Protein AF-A0ABD2TCN9-F1 (afdb_monomer_lite)

Foldseek 3Di:
DDDPDPDDPVPPPDPLVVLLVVLVVVCVVVVDHDPVSVVSVCVQQPVLVVQVVVQVVVVQKDWDADPPVRAIWIWGQDPDPVRDIWIHRQPDDIPDPCCCCQCVPVVGDDDGDPDD

Sequence (116 aa):
KQMMRRKNWILRMSTSALVAEKVWNDIESTHSVSDEQLSILHFLFGKNLERAMRIVDQKGVKRMLGHPSGRSIFQVVGESKRKEEYLCFPQHYCACYSFFYDIVNRGEQLCVVSIN

pLDDT: mean 78.05, std 18.24, range [23.45, 94.38]

Organism: NCBI:txid62892

Secondary structure (DSSP, 8-state):
-------SSSS---HHHHHHHHHHHHHHHHT---HHHHHHHHHHHTHHHHHHHHHHHTT-EEEEEETTTTEEEEEEE-SSTT--EEEEETTTEE-SHHIIIIIIIT-PPP------

Structure (mmCIF, N/CA/C/O backbone):
data_AF-A0ABD2TCN9-F1
#
_entry.id   AF-A0ABD2TCN9-F1
#
loop_
_atom_site.group_PDB
_atom_site.id
_atom_site.type_symbol
_atom_site.label_atom_id
_atom_site.label_alt_id
_atom_site.label_comp_id
_atom_site.label_asym_id
_atom_site.label_entity_id
_atom_site.label_seq_id
_atom_site.pdbx_PDB_ins_code
_atom_site.Cartn_x
_atom_site.Cartn_y
_atom_site.Cartn_z
_atom_site.occupancy
_atom_site.B_iso_or_equiv
_atom_site.auth_seq_id
_atom_site.auth_comp_id
_atom_site.auth_asym_id
_atom_site.auth_atom_id
_atom_site.pdbx_PDB_model_num
ATOM 1 N N . LYS A 1 1 ? 23.639 -25.502 -5.781 1.00 33.09 1 LYS A N 1
ATOM 2 C CA . LYS A 1 1 ? 22.904 -24.451 -6.530 1.00 33.09 1 LYS A CA 1
ATOM 3 C C . LYS A 1 1 ? 21.432 -24.582 -6.154 1.00 33.09 1 LYS A C 1
ATOM 5 O O . LYS A 1 1 ? 20.765 -25.477 -6.652 1.00 33.09 1 LYS A O 1
ATOM 10 N N . GLN A 1 2 ? 21.008 -23.856 -5.118 1.00 26.70 2 GLN A N 1
ATOM 11 C CA . GLN A 1 2 ? 19.739 -24.093 -4.427 1.00 26.70 2 GLN A CA 1
ATOM 12 C C . GLN A 1 2 ? 18.550 -23.779 -5.333 1.00 26.70 2 GLN A C 1
ATOM 14 O O . GLN A 1 2 ? 18.271 -22.638 -5.680 1.00 26.70 2 GLN A O 1
ATOM 19 N N . MET A 1 3 ? 17.866 -24.856 -5.692 1.00 23.45 3 MET A N 1
ATOM 20 C CA . MET A 1 3 ? 16.512 -24.898 -6.205 1.00 23.45 3 MET A CA 1
ATOM 21 C C . MET A 1 3 ? 15.595 -24.178 -5.207 1.00 23.45 3 MET A C 1
ATOM 23 O O . MET A 1 3 ? 15.322 -24.705 -4.127 1.00 23.45 3 MET A O 1
ATOM 27 N N . MET A 1 4 ? 15.158 -22.957 -5.539 1.00 26.89 4 MET A N 1
ATOM 28 C CA . MET A 1 4 ? 14.100 -22.268 -4.797 1.00 26.89 4 MET A CA 1
ATOM 29 C C . MET A 1 4 ? 12.863 -23.162 -4.832 1.00 26.89 4 MET A C 1
ATOM 31 O O . MET A 1 4 ? 12.224 -23.348 -5.868 1.00 26.89 4 MET A O 1
ATOM 35 N N . ARG A 1 5 ? 12.566 -23.774 -3.684 1.00 30.36 5 ARG A N 1
ATOM 36 C CA . ARG A 1 5 ? 11.348 -24.541 -3.453 1.00 30.36 5 ARG A CA 1
ATOM 37 C C . ARG A 1 5 ? 10.152 -23.627 -3.720 1.00 30.36 5 ARG A C 1
ATOM 39 O O . ARG A 1 5 ? 9.751 -22.853 -2.859 1.00 30.36 5 ARG A O 1
ATOM 46 N N . ARG A 1 6 ? 9.549 -23.774 -4.902 1.00 35.84 6 ARG A N 1
ATOM 47 C CA . ARG A 1 6 ? 8.137 -23.469 -5.150 1.00 35.84 6 ARG A CA 1
ATOM 48 C C . ARG A 1 6 ? 7.303 -24.302 -4.178 1.00 35.84 6 ARG A C 1
ATOM 50 O O . ARG A 1 6 ? 6.999 -25.453 -4.476 1.00 35.84 6 ARG A O 1
ATOM 57 N N . LYS A 1 7 ? 6.979 -23.767 -3.003 1.00 31.52 7 LYS A N 1
ATOM 58 C CA . LYS A 1 7 ? 5.954 -24.331 -2.119 1.00 31.52 7 LYS A CA 1
ATOM 59 C C . LYS A 1 7 ? 5.182 -23.183 -1.459 1.00 31.52 7 LYS A C 1
ATOM 61 O O . LYS A 1 7 ? 5.755 -22.421 -0.693 1.00 31.52 7 LYS A O 1
ATOM 66 N N . ASN A 1 8 ? 3.882 -23.113 -1.754 1.00 28.86 8 ASN A N 1
ATOM 67 C CA . ASN A 1 8 ? 2.834 -22.557 -0.886 1.00 28.86 8 ASN A CA 1
ATOM 68 C C . ASN A 1 8 ? 2.613 -21.038 -0.718 1.00 28.86 8 ASN A C 1
ATOM 70 O O . ASN A 1 8 ? 2.013 -20.649 0.275 1.00 28.86 8 ASN A O 1
ATOM 74 N N . TRP A 1 9 ? 2.939 -20.173 -1.682 1.00 34.59 9 TRP A N 1
ATOM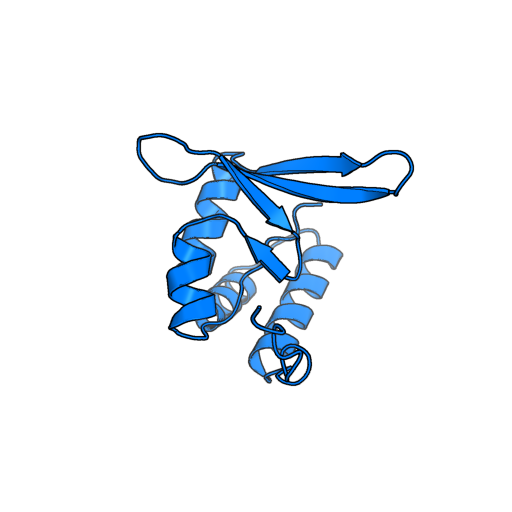 75 C CA . TRP A 1 9 ? 2.537 -18.751 -1.570 1.00 34.59 9 TRP A CA 1
ATOM 76 C C . TRP A 1 9 ? 1.104 -18.431 -2.051 1.00 34.59 9 TRP A C 1
ATOM 78 O O . TRP A 1 9 ? 0.624 -17.334 -1.810 1.00 34.59 9 TRP A O 1
ATOM 88 N N . ILE A 1 10 ? 0.394 -19.381 -2.678 1.00 39.22 10 ILE A N 1
ATOM 89 C CA . ILE A 1 10 ? -0.958 -19.169 -3.252 1.00 39.22 10 ILE A CA 1
ATOM 90 C C . ILE A 1 10 ? -2.103 -19.690 -2.344 1.00 39.22 10 ILE A C 1
ATOM 92 O O . ILE A 1 10 ? -3.270 -19.480 -2.641 1.00 39.22 10 ILE A O 1
ATOM 96 N N . LEU A 1 11 ? -1.818 -20.328 -1.198 1.00 35.59 11 LEU A N 1
ATOM 97 C CA . LEU A 1 11 ? -2.844 -21.021 -0.385 1.00 35.59 11 LEU A CA 1
ATOM 98 C C . LEU A 1 11 ? -3.099 -20.431 1.013 1.00 35.59 11 LEU A C 1
ATOM 100 O O . LEU A 1 11 ? -3.494 -21.144 1.932 1.00 35.59 11 LEU A O 1
ATOM 104 N N . ARG A 1 12 ? -2.932 -19.120 1.188 1.00 46.03 12 ARG A N 1
ATOM 105 C CA . ARG A 1 12 ? -3.472 -18.413 2.359 1.00 46.03 12 ARG A CA 1
ATOM 106 C C . ARG A 1 12 ? -4.288 -17.206 1.916 1.00 46.03 12 ARG A C 1
ATOM 108 O O . ARG A 1 12 ? -3.950 -16.071 2.214 1.00 46.03 12 ARG A O 1
ATOM 115 N N . MET A 1 13 ? -5.402 -17.468 1.234 1.00 52.00 13 MET A N 1
ATOM 116 C CA . MET A 1 13 ? -6.511 -16.519 1.256 1.00 52.00 13 MET A CA 1
ATOM 117 C C . MET A 1 13 ? -7.100 -16.577 2.671 1.00 52.00 13 MET A C 1
ATOM 119 O O . MET A 1 13 ? -7.980 -17.381 2.970 1.00 52.00 13 MET A O 1
ATOM 123 N N . SER A 1 14 ? -6.497 -15.845 3.606 1.00 70.25 14 SER A N 1
ATOM 124 C CA . SER A 1 14 ? -7.048 -15.704 4.949 1.00 70.25 14 SER A CA 1
ATOM 125 C C . SER A 1 14 ? -8.347 -14.909 4.870 1.00 70.25 14 SER A C 1
ATOM 127 O O . SER A 1 14 ? -8.524 -14.088 3.973 1.00 70.25 14 SER A O 1
ATOM 129 N N . THR A 1 15 ? -9.258 -15.107 5.822 1.00 74.69 15 THR A N 1
ATOM 130 C CA . THR A 1 15 ? -10.498 -14.321 5.917 1.00 74.69 15 THR A CA 1
ATOM 131 C C . THR A 1 15 ? -10.206 -12.816 5.877 1.00 74.69 15 THR A C 1
ATOM 133 O O . THR A 1 15 ? -10.936 -12.062 5.252 1.00 74.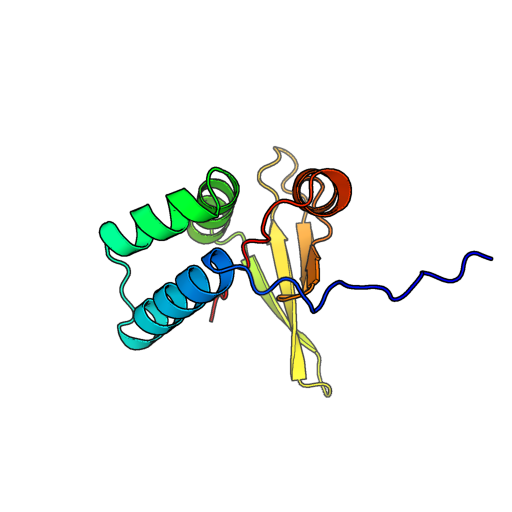69 15 THR A O 1
ATOM 136 N N . SER A 1 16 ? -9.073 -12.395 6.452 1.00 79.06 16 SER A N 1
ATOM 137 C CA . SER A 1 16 ? -8.558 -11.024 6.370 1.00 79.06 16 SER A CA 1
ATOM 138 C C . SER A 1 16 ? -8.273 -10.534 4.947 1.00 79.06 16 SER A C 1
ATOM 140 O O . SER A 1 16 ? -8.545 -9.377 4.654 1.00 79.06 16 SER A O 1
ATOM 142 N N . ALA A 1 17 ? -7.753 -11.385 4.060 1.00 78.69 17 ALA A N 1
ATOM 143 C CA . ALA A 1 17 ? -7.472 -11.016 2.674 1.00 78.69 17 ALA A CA 1
ATOM 144 C C . ALA A 1 17 ? -8.770 -10.787 1.885 1.00 78.69 17 ALA A C 1
ATOM 146 O O . ALA A 1 17 ? -8.867 -9.810 1.152 1.00 78.69 17 ALA A O 1
ATOM 147 N N . LEU A 1 18 ? -9.788 -11.626 2.111 1.00 85.38 18 LEU A N 1
ATOM 148 C CA . LEU A 1 18 ? -11.114 -11.460 1.503 1.00 85.38 18 LEU A CA 1
ATOM 149 C C . LEU A 1 18 ? -11.820 -10.192 1.998 1.00 85.38 18 LEU A C 1
ATOM 151 O O . LEU A 1 18 ? -12.448 -9.485 1.214 1.00 85.38 18 LEU A O 1
ATOM 155 N N . VAL A 1 19 ? -11.701 -9.882 3.295 1.00 89.31 19 VAL A N 1
ATOM 156 C CA . VAL A 1 19 ? -12.236 -8.630 3.855 1.00 89.31 19 VAL A CA 1
ATOM 157 C C . VAL A 1 19 ? -11.529 -7.425 3.237 1.00 89.31 19 VAL A C 1
ATOM 159 O O . VAL A 1 19 ? -12.203 -6.497 2.797 1.00 89.31 19 VAL A O 1
ATOM 162 N N . ALA A 1 20 ? -10.195 -7.445 3.151 1.00 87.44 20 ALA A N 1
ATOM 163 C CA . ALA A 1 20 ? -9.437 -6.368 2.519 1.00 87.44 20 ALA A CA 1
ATOM 164 C C . ALA A 1 20 ? -9.842 -6.172 1.052 1.00 87.44 20 ALA A C 1
ATOM 166 O O . ALA A 1 20 ? -10.121 -5.050 0.647 1.00 87.44 20 ALA A O 1
ATOM 167 N N . GLU A 1 21 ? -9.921 -7.251 0.269 1.00 86.94 21 GLU A N 1
ATOM 168 C CA . GLU A 1 21 ? -10.337 -7.204 -1.137 1.00 86.94 21 GLU A CA 1
ATOM 169 C C . GLU A 1 21 ? -11.736 -6.598 -1.292 1.00 86.94 21 GLU A C 1
ATOM 171 O O . GLU A 1 21 ? -11.944 -5.724 -2.131 1.00 86.94 21 GLU A O 1
ATOM 176 N N . LYS A 1 22 ? -12.685 -6.999 -0.438 1.00 91.38 22 LYS A N 1
ATOM 177 C CA . LYS A 1 22 ? -14.039 -6.441 -0.462 1.00 91.38 22 LYS A CA 1
ATOM 178 C C . LYS A 1 22 ? -14.043 -4.936 -0.180 1.00 91.38 22 LYS A C 1
ATOM 180 O O . LYS A 1 22 ? -14.691 -4.198 -0.917 1.00 91.38 22 LYS A O 1
ATOM 185 N N . VAL A 1 23 ? -13.293 -4.486 0.828 1.00 91.12 23 VAL A N 1
ATOM 186 C CA . VAL A 1 23 ? -13.168 -3.055 1.148 1.00 91.12 23 VAL A CA 1
ATOM 187 C C . VAL A 1 23 ? -12.525 -2.282 -0.005 1.00 91.12 23 VAL A C 1
ATOM 189 O O . VAL A 1 23 ? -13.022 -1.217 -0.365 1.00 91.12 23 VAL A O 1
ATOM 192 N N . TRP A 1 24 ? -11.465 -2.814 -0.620 1.00 88.50 24 TRP A N 1
ATOM 193 C CA . TRP A 1 24 ? -10.808 -2.161 -1.755 1.00 88.50 24 TRP A CA 1
ATOM 194 C C . TRP A 1 24 ? -11.719 -2.041 -2.975 1.00 88.50 24 TRP A C 1
ATOM 196 O O . TRP A 1 24 ? -11.773 -0.972 -3.577 1.00 88.50 24 TRP A O 1
ATOM 206 N N . ASN A 1 25 ? -12.476 -3.092 -3.298 1.00 89.31 25 ASN A N 1
ATOM 207 C CA . ASN A 1 25 ? -13.441 -3.064 -4.399 1.00 89.31 25 ASN A CA 1
ATOM 208 C C . ASN A 1 25 ? -14.538 -2.016 -4.167 1.00 89.31 25 ASN A C 1
ATOM 210 O O . ASN A 1 25 ? -14.929 -1.309 -5.095 1.00 89.31 25 ASN A O 1
ATOM 214 N N . ASP A 1 26 ? -15.017 -1.890 -2.927 1.00 90.44 26 ASP A N 1
ATOM 215 C CA . ASP A 1 26 ? -16.023 -0.887 -2.582 1.00 90.44 26 ASP A CA 1
ATOM 216 C C . ASP A 1 26 ? -15.443 0.535 -2.724 1.00 90.44 26 ASP A C 1
ATOM 218 O O . ASP A 1 26 ? -16.069 1.369 -3.377 1.00 90.44 26 ASP A O 1
ATOM 222 N N . ILE A 1 27 ? -14.223 0.789 -2.227 1.00 89.19 27 ILE A N 1
ATOM 223 C CA . ILE A 1 27 ? -13.507 2.072 -2.401 1.00 89.19 27 ILE A CA 1
ATOM 224 C C . ILE A 1 27 ? -13.316 2.420 -3.883 1.00 89.19 27 ILE A C 1
ATOM 226 O O . ILE A 1 27 ? -13.522 3.568 -4.281 1.00 89.19 27 ILE A O 1
ATOM 230 N N . GLU A 1 28 ? -12.910 1.449 -4.705 1.00 87.00 28 GLU A N 1
ATOM 231 C CA . GLU A 1 28 ? -12.708 1.660 -6.142 1.00 87.00 28 GLU A CA 1
ATOM 232 C C . GLU A 1 28 ? -14.028 2.007 -6.839 1.00 87.00 28 GLU A C 1
ATOM 234 O O . GLU A 1 28 ? -14.054 2.883 -7.700 1.00 87.00 28 GLU A O 1
ATOM 239 N N . SER A 1 29 ? -15.135 1.386 -6.421 1.00 88.94 29 SER A N 1
ATOM 240 C CA . SER A 1 29 ? -16.459 1.646 -6.993 1.00 88.94 29 SER A CA 1
ATOM 241 C C . SER A 1 29 ? -17.034 3.018 -6.627 1.00 88.94 29 SER A C 1
ATOM 243 O O . SER A 1 29 ? -17.724 3.629 -7.444 1.00 88.94 29 SER A O 1
ATOM 245 N N . THR A 1 30 ? -16.766 3.517 -5.416 1.00 90.00 30 THR A N 1
ATOM 246 C CA . THR A 1 30 ? -17.296 4.806 -4.943 1.00 90.00 30 THR A CA 1
ATOM 247 C C . THR A 1 30 ? -16.339 5.968 -5.188 1.00 90.00 30 THR A C 1
ATOM 249 O O . THR A 1 30 ? -16.745 7.122 -5.059 1.00 90.00 30 THR A O 1
ATOM 252 N N . HIS A 1 31 ? -15.074 5.681 -5.515 1.00 86.00 31 HIS A N 1
ATOM 253 C CA . HIS A 1 31 ? -13.979 6.655 -5.574 1.00 86.00 31 HIS A CA 1
ATOM 254 C C . HIS A 1 31 ? -13.844 7.496 -4.291 1.00 86.00 31 HIS A C 1
ATOM 256 O O . HIS A 1 31 ? -13.389 8.640 -4.317 1.00 86.00 31 HIS A O 1
ATOM 262 N N . SER A 1 32 ? -14.245 6.929 -3.154 1.00 85.25 32 SER A N 1
ATOM 263 C CA . SER A 1 32 ? -14.244 7.591 -1.853 1.00 85.25 32 SER A CA 1
ATOM 264 C C . SER A 1 32 ? -13.863 6.597 -0.770 1.00 85.25 32 SER A C 1
ATOM 266 O O . SER A 1 32 ? -14.236 5.429 -0.844 1.00 85.25 32 SER A O 1
ATOM 268 N N . VAL A 1 33 ? -13.185 7.072 0.269 1.00 87.94 33 VAL A N 1
ATOM 269 C CA . VAL A 1 33 ? -12.799 6.249 1.416 1.00 87.94 33 VAL A CA 1
ATOM 270 C C . VAL A 1 33 ? -13.536 6.752 2.657 1.00 87.94 33 VAL A C 1
ATOM 272 O O . VAL A 1 33 ? -13.467 7.941 2.961 1.00 87.94 33 VAL A O 1
ATOM 275 N N . SER A 1 34 ? -14.250 5.868 3.358 1.00 92.81 34 SER A N 1
ATOM 276 C CA . SER A 1 34 ? -14.915 6.177 4.631 1.00 92.81 34 SER A CA 1
ATOM 277 C C . SER A 1 34 ? -14.037 5.852 5.846 1.00 92.81 34 SER A C 1
ATOM 279 O O . SER A 1 34 ? -13.145 5.004 5.782 1.00 92.81 34 SER A O 1
ATOM 281 N N . ASP A 1 35 ? -14.331 6.476 6.990 1.00 93.00 35 ASP A N 1
ATOM 282 C CA . ASP A 1 35 ? -13.619 6.223 8.253 1.00 93.00 35 ASP A CA 1
ATOM 283 C C . ASP A 1 35 ? -13.742 4.762 8.717 1.00 93.00 35 ASP A C 1
ATOM 285 O O . ASP A 1 35 ? -12.812 4.201 9.300 1.00 93.00 35 ASP A O 1
ATOM 289 N N . GLU A 1 36 ? -14.872 4.114 8.426 1.00 94.38 36 GLU A N 1
ATOM 290 C CA . GLU A 1 36 ? -15.083 2.698 8.732 1.00 94.38 36 GLU A CA 1
ATOM 291 C C . GLU A 1 36 ? -14.190 1.805 7.861 1.00 94.38 36 GLU A C 1
ATOM 293 O O . GLU A 1 36 ? -13.518 0.912 8.379 1.00 94.38 36 GLU A O 1
ATOM 298 N N . GLN A 1 37 ? -14.093 2.093 6.559 1.00 91.75 37 GLN A N 1
ATOM 299 C CA . GLN A 1 37 ? -13.182 1.387 5.655 1.00 91.75 37 GLN A CA 1
ATOM 300 C C . GLN A 1 37 ? -11.720 1.565 6.087 1.00 91.75 37 GLN A C 1
ATOM 302 O O . GLN A 1 37 ? -10.975 0.584 6.138 1.00 91.75 37 GLN A O 1
ATOM 307 N N . LEU A 1 38 ? -11.318 2.781 6.473 1.00 90.69 38 LEU A N 1
ATOM 308 C CA . LEU A 1 38 ? -9.983 3.041 7.023 1.00 90.69 38 LEU A CA 1
ATOM 309 C C . LEU A 1 38 ? -9.732 2.263 8.309 1.00 90.69 38 LEU A C 1
ATOM 311 O O . LEU A 1 38 ? -8.659 1.684 8.466 1.00 90.69 38 LEU A O 1
ATOM 315 N N . SER A 1 39 ? -10.715 2.208 9.206 1.00 93.69 39 SER A N 1
ATOM 316 C CA . SER A 1 39 ? -10.606 1.475 10.469 1.00 93.69 39 SER A CA 1
ATOM 317 C C . SER A 1 39 ? -10.437 -0.028 10.235 1.00 93.69 39 SER A C 1
ATOM 319 O O . SER A 1 39 ? -9.584 -0.656 10.865 1.00 93.69 39 SER A O 1
ATOM 321 N N . ILE A 1 40 ? -11.184 -0.606 9.287 1.00 92.50 40 ILE A N 1
ATOM 322 C CA . ILE A 1 40 ? -11.049 -2.020 8.906 1.00 92.50 40 ILE A CA 1
ATOM 323 C C . ILE A 1 40 ? -9.659 -2.282 8.326 1.00 92.50 40 ILE A C 1
ATOM 325 O O . ILE A 1 40 ? -8.965 -3.202 8.758 1.00 92.50 40 ILE A O 1
ATOM 329 N N . LEU A 1 41 ? -9.217 -1.464 7.372 1.00 89.62 41 LEU A N 1
ATOM 330 C CA . LEU A 1 41 ? -7.904 -1.628 6.750 1.00 89.62 41 LEU A CA 1
ATOM 331 C C . LEU A 1 41 ? -6.773 -1.456 7.772 1.00 89.62 41 LEU A C 1
ATOM 333 O O . LEU A 1 41 ? -5.793 -2.203 7.743 1.00 89.62 41 LEU A O 1
ATOM 337 N N . HIS A 1 42 ? -6.910 -0.508 8.700 1.00 90.19 42 HIS A N 1
ATOM 338 C CA . HIS A 1 42 ? -5.948 -0.293 9.778 1.00 90.19 42 HIS A CA 1
ATOM 339 C C . HIS A 1 42 ? -5.893 -1.492 10.720 1.00 90.19 42 HIS A C 1
ATOM 341 O O . HIS A 1 42 ? -4.804 -1.944 11.060 1.00 90.19 42 HIS A O 1
ATOM 347 N N . PHE A 1 43 ? -7.034 -2.090 11.057 1.00 90.56 43 PHE A N 1
ATOM 348 C CA . PHE A 1 43 ? -7.062 -3.324 11.838 1.00 90.56 43 PHE A CA 1
ATOM 349 C C . PHE A 1 43 ? -6.337 -4.485 11.131 1.00 90.56 43 PHE A C 1
ATOM 351 O O . PHE A 1 43 ? -5.637 -5.264 11.777 1.00 90.56 43 PHE A O 1
ATOM 358 N N . LEU A 1 44 ? -6.469 -4.593 9.804 1.00 87.94 44 LEU A N 1
ATOM 359 C CA . LEU A 1 44 ? -5.878 -5.684 9.021 1.00 87.94 44 LEU A CA 1
ATOM 360 C C . LEU A 1 44 ? -4.370 -5.530 8.776 1.00 87.94 44 LEU A C 1
ATOM 362 O O . LEU A 1 44 ? -3.639 -6.521 8.819 1.00 87.94 44 LEU A O 1
ATOM 366 N N . PHE A 1 45 ? -3.905 -4.312 8.494 1.00 83.62 45 PHE A N 1
ATOM 367 C CA . PHE A 1 45 ? -2.531 -4.048 8.046 1.00 83.62 45 PHE A CA 1
ATOM 368 C C . PHE A 1 45 ? -1.704 -3.225 9.046 1.00 83.62 45 PHE A C 1
ATOM 370 O O . PHE A 1 45 ? -0.478 -3.144 8.925 1.00 83.62 45 PHE A O 1
ATOM 377 N N . GLY A 1 46 ? -2.348 -2.600 10.031 1.00 87.81 46 GLY A N 1
ATOM 378 C CA . GLY A 1 46 ? -1.724 -1.808 11.085 1.00 87.81 46 GLY A CA 1
ATOM 379 C C . GLY A 1 46 ? -0.760 -0.753 10.550 1.00 87.81 46 GLY A C 1
ATOM 380 O O . GLY A 1 46 ? -1.057 0.011 9.630 1.00 87.81 46 GLY A O 1
ATOM 381 N N . LYS A 1 47 ? 0.457 -0.759 11.102 1.00 85.00 47 LYS A N 1
ATOM 382 C CA . LYS A 1 47 ? 1.528 0.185 10.748 1.00 85.00 47 LYS A CA 1
ATOM 383 C C . LYS A 1 47 ? 1.932 0.123 9.274 1.00 85.00 47 LYS A C 1
ATOM 385 O O . LYS A 1 47 ? 2.495 1.095 8.771 1.00 85.00 47 LYS A O 1
ATOM 390 N N . ASN A 1 48 ? 1.673 -0.988 8.581 1.00 82.06 48 ASN A N 1
ATOM 391 C CA . ASN A 1 48 ? 1.975 -1.099 7.157 1.00 82.06 48 ASN A CA 1
ATOM 392 C C . ASN A 1 48 ? 1.025 -0.232 6.322 1.00 82.06 48 ASN A C 1
ATOM 394 O O . ASN A 1 48 ? 1.492 0.402 5.378 1.00 82.06 48 ASN A O 1
ATOM 398 N N . LEU A 1 49 ? -0.251 -0.111 6.714 1.00 86.19 49 LEU A N 1
ATOM 399 C CA . LEU A 1 49 ? -1.183 0.824 6.077 1.00 86.19 49 LEU A CA 1
ATOM 400 C C . LEU A 1 49 ? -0.774 2.272 6.335 1.00 86.19 49 LEU A C 1
ATOM 402 O O . LEU A 1 49 ? -0.680 3.048 5.393 1.00 86.19 49 LEU A O 1
ATOM 406 N N . GLU A 1 50 ? -0.479 2.631 7.587 1.00 87.25 50 GLU A N 1
ATOM 407 C CA . GLU A 1 50 ? -0.069 4.001 7.934 1.00 87.25 50 GLU A CA 1
ATOM 408 C C . GLU A 1 50 ? 1.143 4.459 7.114 1.00 87.25 50 GLU A C 1
ATOM 410 O O . GLU A 1 50 ? 1.144 5.551 6.550 1.00 87.25 50 GLU A O 1
ATOM 415 N N . ARG A 1 51 ? 2.171 3.606 7.013 1.00 85.12 51 ARG A N 1
ATOM 416 C CA . ARG A 1 51 ? 3.359 3.865 6.185 1.00 85.12 51 ARG A CA 1
ATOM 417 C C . ARG A 1 51 ? 2.989 4.033 4.717 1.00 85.12 51 ARG A C 1
ATOM 419 O O . ARG A 1 51 ? 3.440 4.974 4.072 1.00 85.12 51 ARG A O 1
ATOM 426 N N . ALA A 1 52 ? 2.167 3.127 4.198 1.00 84.88 52 ALA A N 1
ATOM 427 C CA . ALA A 1 52 ? 1.768 3.144 2.803 1.00 84.88 52 ALA A CA 1
ATOM 428 C C . ALA A 1 52 ? 0.981 4.417 2.449 1.00 84.88 52 ALA A C 1
ATOM 430 O O . ALA A 1 52 ? 1.313 5.066 1.460 1.00 84.88 52 ALA A O 1
ATOM 431 N N . MET A 1 53 ? 0.022 4.828 3.286 1.00 86.50 53 MET A N 1
ATOM 432 C CA . MET A 1 53 ? -0.737 6.070 3.093 1.00 86.50 53 MET A CA 1
ATOM 433 C C . MET A 1 53 ? 0.178 7.295 3.080 1.00 86.50 53 MET A C 1
ATOM 435 O O . MET A 1 53 ? 0.094 8.097 2.158 1.00 86.50 53 MET A O 1
ATOM 439 N N . ARG A 1 54 ? 1.140 7.402 4.008 1.00 89.00 54 ARG A N 1
ATOM 440 C CA . ARG A 1 54 ? 2.085 8.536 4.017 1.00 89.00 54 ARG A CA 1
ATOM 441 C C . ARG A 1 54 ? 2.906 8.633 2.734 1.00 89.00 54 ARG A C 1
ATOM 443 O O . ARG A 1 54 ? 3.136 9.734 2.239 1.00 89.00 54 ARG A O 1
ATOM 450 N N . ILE A 1 55 ? 3.349 7.499 2.191 1.00 87.75 55 ILE A N 1
ATOM 451 C CA . ILE A 1 55 ? 4.076 7.467 0.915 1.00 87.75 55 ILE A CA 1
ATOM 452 C C . ILE A 1 55 ? 3.169 7.959 -0.223 1.00 87.75 55 ILE A C 1
ATOM 454 O O . ILE A 1 55 ? 3.621 8.737 -1.065 1.00 87.75 55 ILE A O 1
ATOM 458 N N . VAL A 1 56 ? 1.900 7.543 -0.246 1.00 86.75 56 VAL A N 1
ATOM 459 C CA . VAL A 1 56 ? 0.909 7.985 -1.243 1.00 86.75 56 VAL A CA 1
ATOM 460 C C . VAL A 1 56 ? 0.645 9.486 -1.127 1.00 86.75 56 VAL A C 1
ATOM 462 O O . VAL A 1 56 ? 0.763 10.197 -2.126 1.00 86.75 56 VAL A O 1
ATOM 465 N N . ASP A 1 57 ? 0.382 9.982 0.083 1.00 88.12 57 ASP A N 1
ATOM 466 C CA . ASP A 1 57 ? 0.109 11.397 0.366 1.00 88.12 57 ASP A CA 1
ATOM 467 C C . ASP A 1 57 ? 1.274 12.298 -0.058 1.00 88.12 57 ASP A C 1
ATOM 469 O O . ASP A 1 57 ? 1.089 13.395 -0.589 1.00 88.12 57 ASP A O 1
ATOM 473 N N . GLN A 1 58 ? 2.504 11.810 0.115 1.00 89.50 58 GLN A N 1
ATOM 474 C CA . GLN A 1 58 ? 3.726 12.502 -0.296 1.00 89.50 58 GLN A CA 1
ATOM 475 C C . GLN A 1 58 ? 4.053 12.336 -1.787 1.00 89.50 58 GLN A C 1
ATOM 477 O O . GLN A 1 58 ? 5.118 12.776 -2.228 1.00 89.50 58 GLN A O 1
ATOM 482 N N . LYS A 1 59 ? 3.163 11.715 -2.575 1.00 88.50 59 LYS A N 1
ATOM 483 C CA . LYS A 1 59 ? 3.363 11.403 -4.002 1.00 88.50 59 LYS A CA 1
ATOM 484 C C . LYS A 1 59 ? 4.635 10.587 -4.254 1.00 88.50 59 LYS A C 1
ATOM 486 O O . LYS A 1 59 ? 5.280 10.714 -5.293 1.00 88.50 59 LYS A O 1
ATOM 491 N N . GLY A 1 60 ? 4.994 9.736 -3.298 1.00 88.88 60 GLY A N 1
ATOM 492 C CA . GLY A 1 60 ? 6.177 8.884 -3.324 1.00 88.88 60 GLY A CA 1
ATOM 493 C C . GLY A 1 60 ? 6.017 7.621 -4.165 1.00 88.88 60 GLY A C 1
ATOM 494 O O . GLY A 1 60 ? 6.859 6.737 -4.063 1.00 88.88 60 GLY A O 1
ATOM 495 N N . VAL A 1 61 ? 4.959 7.490 -4.970 1.00 89.69 61 VAL A N 1
ATOM 496 C CA . VAL A 1 61 ? 4.747 6.322 -5.831 1.00 89.69 61 VAL A CA 1
ATOM 497 C C . VAL A 1 61 ? 4.611 6.744 -7.284 1.00 89.69 61 VAL A C 1
ATOM 499 O O . VAL A 1 61 ? 3.807 7.607 -7.628 1.00 89.69 61 VAL A O 1
ATOM 502 N N . LYS A 1 62 ? 5.378 6.087 -8.153 1.00 90.75 62 LYS A N 1
ATOM 503 C CA . LYS A 1 62 ? 5.352 6.284 -9.599 1.00 90.75 62 LYS A CA 1
ATOM 504 C C . LYS A 1 62 ? 5.083 4.962 -10.302 1.00 90.75 62 LYS A C 1
ATOM 506 O O . LYS A 1 62 ? 5.825 3.997 -10.136 1.00 90.75 62 LYS A O 1
ATOM 511 N N . ARG A 1 63 ? 4.046 4.928 -11.135 1.00 90.50 63 ARG A N 1
ATOM 512 C CA . ARG A 1 63 ? 3.731 3.777 -11.986 1.00 90.50 63 ARG A CA 1
ATOM 513 C C . ARG A 1 63 ? 4.574 3.818 -13.262 1.00 90.50 63 ARG A C 1
ATOM 515 O O . ARG A 1 63 ? 4.628 4.836 -13.947 1.00 90.50 63 ARG A O 1
ATOM 522 N N . MET A 1 64 ? 5.218 2.705 -13.592 1.00 89.88 64 MET A N 1
ATOM 523 C CA . MET A 1 64 ? 5.982 2.516 -14.825 1.00 89.88 64 MET A CA 1
ATOM 524 C C . MET A 1 64 ? 5.351 1.403 -15.656 1.00 89.88 64 MET A C 1
ATOM 526 O O . MET A 1 64 ? 5.049 0.330 -15.135 1.00 89.88 64 MET A O 1
ATOM 530 N N . LEU A 1 65 ? 5.178 1.650 -16.954 1.00 91.00 65 LEU A N 1
ATOM 531 C CA . LEU A 1 65 ? 4.585 0.707 -17.899 1.00 91.00 65 LEU A CA 1
ATOM 532 C C . LEU A 1 65 ? 5.659 0.168 -18.842 1.00 91.00 65 LEU A C 1
ATOM 534 O O . LEU A 1 65 ? 6.325 0.928 -19.541 1.00 91.00 65 LEU A O 1
ATOM 538 N N . GLY A 1 66 ? 5.827 -1.151 -18.863 1.00 87.69 66 GLY A N 1
ATOM 539 C CA . GLY A 1 66 ? 6.760 -1.829 -19.752 1.00 87.69 66 GLY A CA 1
ATOM 540 C C . GLY A 1 66 ? 6.158 -2.043 -21.137 1.00 87.69 66 GLY A C 1
ATOM 541 O O . GLY A 1 66 ? 5.228 -2.835 -21.288 1.00 87.69 66 GLY A O 1
ATOM 542 N N . HIS A 1 67 ? 6.723 -1.412 -22.162 1.00 86.19 67 HIS A N 1
ATOM 543 C CA . HIS A 1 67 ? 6.354 -1.642 -23.562 1.00 86.19 67 HIS A CA 1
ATOM 544 C C . HIS A 1 67 ? 7.298 -2.666 -24.217 1.00 86.19 67 HIS A C 1
ATOM 546 O O . HIS A 1 67 ? 8.499 -2.607 -23.955 1.00 86.19 67 HIS A O 1
ATOM 552 N N . PRO A 1 68 ? 6.805 -3.612 -25.046 1.00 88.00 68 PRO A N 1
ATOM 553 C CA . PRO A 1 68 ? 5.410 -3.850 -25.459 1.00 88.00 68 PRO A CA 1
ATOM 554 C C . PRO A 1 68 ? 4.602 -4.733 -24.488 1.00 88.00 68 PRO A C 1
ATOM 556 O O . PRO A 1 68 ? 3.444 -5.036 -24.739 1.00 88.00 68 PRO A O 1
ATOM 559 N N . SER A 1 69 ? 5.205 -5.188 -23.388 1.00 88.88 69 SER A N 1
ATOM 560 C CA . SER A 1 69 ? 4.619 -6.216 -22.512 1.00 88.88 69 SER A CA 1
ATOM 561 C C . SER A 1 69 ? 3.326 -5.829 -21.776 1.00 88.88 69 SER A C 1
ATOM 563 O O . SER A 1 69 ? 2.671 -6.710 -21.227 1.00 88.88 69 SER A O 1
ATOM 565 N N . GLY A 1 70 ? 3.011 -4.536 -21.662 1.00 86.50 70 GLY A N 1
ATOM 566 C CA . GLY A 1 70 ? 1.874 -4.019 -20.890 1.00 86.50 70 GLY A CA 1
ATOM 567 C C . GLY A 1 70 ? 1.997 -4.182 -19.368 1.00 86.50 70 GLY A C 1
ATOM 568 O O . GLY A 1 70 ? 1.106 -3.767 -18.634 1.00 86.50 70 GLY A O 1
ATOM 569 N N . ARG A 1 71 ? 3.091 -4.769 -18.865 1.00 86.56 71 ARG A N 1
ATOM 570 C CA . ARG A 1 71 ? 3.300 -4.992 -17.428 1.00 86.56 71 ARG A CA 1
ATOM 571 C C . ARG A 1 71 ? 3.551 -3.670 -16.712 1.00 86.56 71 ARG A C 1
ATOM 573 O O . ARG A 1 71 ? 4.315 -2.843 -17.204 1.00 86.56 71 ARG A O 1
ATOM 580 N N . SER A 1 72 ? 2.970 -3.504 -15.527 1.00 86.75 72 SER A N 1
ATOM 581 C CA . SER A 1 72 ? 3.231 -2.355 -14.659 1.00 86.75 72 SER A CA 1
ATOM 582 C C . SER A 1 72 ? 4.115 -2.726 -13.473 1.00 86.75 72 SER A C 1
ATOM 584 O O . SER A 1 72 ? 3.884 -3.740 -12.813 1.00 86.75 72 SER A O 1
ATOM 586 N N . ILE A 1 73 ? 5.081 -1.864 -13.175 1.00 89.62 73 ILE A N 1
ATOM 587 C CA . ILE A 1 73 ? 5.854 -1.876 -11.929 1.00 89.62 73 ILE A CA 1
ATOM 588 C C . ILE A 1 73 ? 5.705 -0.519 -11.247 1.00 89.62 73 ILE A C 1
ATOM 590 O O . ILE A 1 73 ? 5.434 0.485 -11.909 1.00 89.62 73 ILE A O 1
ATOM 594 N N . PHE A 1 74 ? 5.888 -0.480 -9.936 1.00 90.19 74 PHE A N 1
ATOM 595 C CA . PHE A 1 74 ? 5.820 0.749 -9.159 1.00 90.19 74 PHE A CA 1
ATOM 596 C C . PHE A 1 74 ? 7.197 1.074 -8.600 1.00 90.19 74 PHE A C 1
ATOM 598 O O . PHE A 1 74 ? 7.876 0.212 -8.050 1.00 90.19 74 PHE A O 1
ATOM 605 N N . GLN A 1 75 ? 7.610 2.322 -8.743 1.00 91.75 75 GLN A N 1
ATOM 606 C CA . GLN A 1 75 ? 8.768 2.881 -8.067 1.00 91.75 75 GLN A CA 1
ATOM 607 C C . GLN A 1 75 ? 8.257 3.620 -6.832 1.00 91.75 75 GLN A C 1
ATOM 609 O O . GLN A 1 75 ? 7.398 4.494 -6.947 1.00 91.75 75 GLN A O 1
ATOM 614 N N . VAL A 1 76 ? 8.739 3.221 -5.661 1.00 90.88 76 VAL A N 1
ATOM 615 C CA . VAL A 1 76 ? 8.261 3.679 -4.356 1.00 90.88 76 VAL A CA 1
ATOM 616 C C . VAL A 1 76 ? 9.408 4.340 -3.605 1.00 90.88 76 VAL A C 1
ATOM 618 O O . VAL A 1 76 ? 10.436 3.710 -3.370 1.00 90.88 76 VAL A O 1
ATOM 621 N N . VAL A 1 77 ? 9.232 5.593 -3.205 1.00 90.62 77 VAL A N 1
ATOM 622 C CA . VAL A 1 77 ? 10.191 6.342 -2.395 1.00 90.62 77 VAL A CA 1
ATOM 623 C C . VAL A 1 77 ? 10.044 5.919 -0.937 1.00 90.62 77 VAL A C 1
ATOM 625 O O . VAL A 1 77 ? 8.970 6.010 -0.345 1.00 90.62 77 VAL A O 1
ATOM 628 N N . GLY A 1 78 ? 11.137 5.448 -0.352 1.00 85.88 78 GL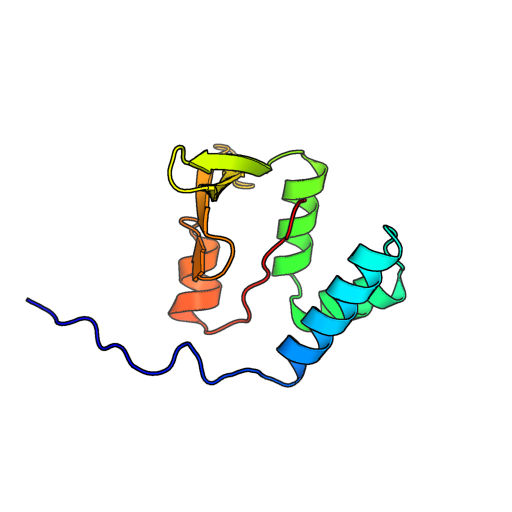Y A N 1
ATOM 629 C CA . GLY A 1 78 ? 11.226 5.104 1.054 1.00 85.88 78 GLY A CA 1
ATOM 630 C C . GLY A 1 78 ? 11.104 6.316 1.967 1.00 85.88 78 GLY A C 1
ATOM 631 O O . GLY A 1 78 ? 11.579 7.406 1.661 1.00 85.88 78 GLY A O 1
ATOM 632 N N . GLU A 1 79 ? 10.566 6.089 3.162 1.00 82.25 79 GLU A N 1
ATOM 633 C CA . GLU A 1 79 ? 10.425 7.118 4.202 1.00 82.25 79 GLU A CA 1
ATOM 634 C C . GLU A 1 79 ? 11.742 7.434 4.938 1.00 82.25 79 GLU A C 1
ATOM 636 O O . GLU A 1 79 ? 11.773 8.230 5.878 1.00 82.25 79 GLU A O 1
ATOM 641 N N . SER A 1 80 ? 12.852 6.795 4.553 1.00 83.00 80 SER A N 1
ATOM 642 C CA . SER A 1 80 ? 14.155 7.072 5.154 1.00 83.00 80 SER A CA 1
ATOM 643 C C . SER A 1 80 ? 14.629 8.481 4.783 1.00 83.00 80 SER A C 1
ATOM 645 O O . SER A 1 80 ? 14.280 9.029 3.738 1.00 83.00 80 SER A O 1
ATOM 647 N N . LYS A 1 81 ? 15.512 9.069 5.602 1.00 78.88 81 LYS A N 1
ATOM 648 C CA . LYS A 1 81 ? 16.109 10.390 5.313 1.00 78.88 81 LYS A CA 1
ATOM 649 C C . LYS A 1 81 ? 16.822 10.451 3.956 1.00 78.88 81 LYS A C 1
ATOM 651 O O . LYS A 1 81 ? 17.010 11.537 3.421 1.00 78.88 81 LYS A O 1
ATOM 656 N N . ARG A 1 82 ? 17.236 9.298 3.424 1.00 83.44 82 ARG A N 1
ATOM 657 C CA . ARG A 1 82 ? 17.934 9.179 2.141 1.00 83.44 82 ARG A CA 1
ATOM 658 C C . ARG A 1 82 ? 16.987 9.142 0.941 1.00 83.44 82 ARG A C 1
ATOM 660 O O . ARG A 1 82 ? 17.480 9.249 -0.173 1.00 83.44 82 ARG A O 1
ATOM 667 N N . LYS A 1 83 ? 15.669 9.010 1.163 1.00 82.81 83 LYS A N 1
ATOM 668 C CA . LYS A 1 83 ? 14.642 8.900 0.113 1.00 82.81 83 LYS A CA 1
ATOM 669 C C . LYS A 1 83 ? 15.022 7.884 -0.968 1.00 82.81 83 LYS A C 1
ATOM 671 O O . LYS A 1 83 ? 14.930 8.154 -2.158 1.00 82.81 83 LYS A O 1
ATOM 676 N N . GLU A 1 84 ? 15.499 6.724 -0.526 1.00 88.81 84 GLU A N 1
ATOM 677 C CA . GLU A 1 84 ? 15.863 5.624 -1.418 1.00 88.81 84 GLU A CA 1
ATOM 678 C C . GLU A 1 84 ? 14.632 5.141 -2.184 1.00 88.81 84 GLU A C 1
ATOM 680 O O . GLU A 1 84 ? 13.543 5.047 -1.624 1.00 88.81 84 GLU A O 1
ATOM 685 N N . GLU A 1 85 ? 14.804 4.820 -3.459 1.00 90.88 85 GLU A N 1
ATOM 686 C CA . GLU A 1 85 ? 13.718 4.371 -4.320 1.00 90.88 85 GLU A CA 1
ATOM 687 C C . GLU A 1 85 ? 13.758 2.851 -4.466 1.00 90.88 85 GLU A C 1
ATOM 689 O O . GLU A 1 85 ? 14.801 2.256 -4.743 1.00 90.88 85 GLU A O 1
ATOM 694 N N . TYR A 1 86 ? 12.603 2.215 -4.299 1.00 90.62 86 TYR A N 1
ATOM 695 C CA . TYR A 1 86 ? 12.446 0.770 -4.363 1.00 90.62 86 TYR A CA 1
ATOM 696 C C . TYR A 1 86 ? 11.515 0.384 -5.504 1.00 90.62 86 TYR A C 1
ATOM 698 O O . TYR A 1 86 ? 10.505 1.038 -5.755 1.00 90.62 86 TYR A O 1
ATOM 706 N N . LEU A 1 87 ? 11.826 -0.726 -6.168 1.00 90.31 87 LEU A N 1
ATOM 707 C CA . LEU A 1 87 ? 10.912 -1.336 -7.124 1.00 90.31 87 LEU A CA 1
ATOM 708 C C . LEU A 1 87 ? 9.922 -2.242 -6.391 1.00 90.31 87 LEU A C 1
ATOM 710 O O . LEU A 1 87 ? 10.308 -3.098 -5.591 1.00 90.31 87 LEU A O 1
ATOM 714 N N . CYS A 1 88 ? 8.646 -2.053 -6.698 1.00 88.38 88 CYS A N 1
ATOM 715 C CA . CYS A 1 88 ? 7.522 -2.793 -6.162 1.00 88.38 88 CYS A CA 1
ATOM 716 C C . CYS A 1 88 ? 6.717 -3.418 -7.306 1.00 88.38 88 CYS A C 1
ATOM 718 O O . CYS A 1 88 ? 6.291 -2.754 -8.254 1.00 88.38 88 CYS A O 1
ATOM 720 N N . PHE A 1 89 ? 6.516 -4.724 -7.206 1.00 85.69 89 PHE A N 1
ATOM 721 C CA . PHE A 1 89 ? 5.667 -5.516 -8.074 1.00 85.69 89 PHE A CA 1
ATOM 722 C C . PHE A 1 89 ? 4.341 -5.732 -7.341 1.00 85.69 89 PHE A C 1
ATOM 724 O O . PHE A 1 89 ? 4.352 -6.352 -6.272 1.00 85.69 89 PHE A O 1
ATOM 731 N N . PRO A 1 90 ? 3.211 -5.285 -7.914 1.00 72.44 90 PRO A N 1
ATOM 732 C CA . PRO A 1 90 ? 1.944 -5.028 -7.213 1.00 72.44 90 PRO A CA 1
ATOM 733 C C . PRO A 1 90 ? 1.253 -6.231 -6.558 1.00 72.44 90 PRO A C 1
ATOM 735 O O . PRO A 1 90 ? 0.160 -6.084 -6.037 1.00 72.44 90 PRO A O 1
ATOM 738 N N . GLN A 1 91 ? 1.843 -7.425 -6.589 1.00 71.12 91 GLN A N 1
ATOM 739 C CA . GLN A 1 91 ? 1.239 -8.638 -6.033 1.00 71.12 91 GLN A CA 1
ATOM 740 C C . GLN A 1 91 ? 2.212 -9.492 -5.213 1.00 71.12 91 GLN A C 1
ATOM 742 O O . GLN A 1 91 ? 1.774 -10.378 -4.482 1.00 71.12 91 GLN A O 1
ATOM 747 N N . HIS A 1 92 ? 3.529 -9.298 -5.348 1.00 74.38 92 HIS A N 1
ATOM 748 C CA . HIS A 1 92 ? 4.471 -10.355 -4.955 1.00 74.38 92 HIS A CA 1
ATOM 749 C C . HIS A 1 92 ? 5.753 -9.877 -4.291 1.00 74.38 92 HIS A C 1
ATOM 751 O O . HIS A 1 92 ? 6.382 -10.661 -3.583 1.00 74.38 92 HIS A O 1
ATOM 757 N N . TYR A 1 93 ? 6.196 -8.647 -4.550 1.00 83.12 93 TYR A N 1
ATOM 758 C CA . TYR A 1 93 ? 7.545 -8.264 -4.156 1.00 83.12 93 TYR A CA 1
ATOM 759 C C . TYR A 1 93 ? 7.704 -6.759 -4.029 1.00 83.12 93 TYR A C 1
ATOM 761 O O . TYR A 1 93 ? 7.316 -6.017 -4.923 1.00 83.12 93 TYR A O 1
ATOM 769 N N . CYS A 1 94 ? 8.369 -6.324 -2.966 1.00 83.81 94 CYS A N 1
ATOM 770 C CA . CYS A 1 94 ? 8.923 -4.984 -2.871 1.00 83.81 94 CYS A CA 1
ATOM 771 C C . CYS A 1 94 ? 10.390 -5.080 -2.449 1.00 83.81 94 CYS A C 1
ATOM 773 O O . CYS A 1 94 ? 10.737 -5.861 -1.564 1.00 83.81 94 CYS A O 1
ATOM 775 N N . ALA A 1 95 ? 11.250 -4.277 -3.073 1.00 86.50 95 ALA A N 1
ATOM 776 C CA . ALA A 1 95 ? 12.675 -4.228 -2.753 1.00 86.50 95 ALA A CA 1
ATOM 777 C C . ALA A 1 95 ? 12.994 -3.470 -1.448 1.00 86.50 95 ALA A C 1
ATOM 779 O O . ALA A 1 95 ? 14.163 -3.339 -1.089 1.00 86.50 95 ALA A O 1
ATOM 780 N N . CYS A 1 96 ? 11.986 -2.951 -0.739 1.00 83.62 96 CYS A N 1
ATOM 781 C CA . CYS A 1 96 ? 12.205 -2.214 0.498 1.00 83.62 96 CYS A CA 1
ATOM 782 C C . CYS A 1 96 ? 12.611 -3.138 1.657 1.00 83.62 96 CYS A C 1
ATOM 784 O O . CYS A 1 96 ? 12.234 -4.310 1.732 1.00 83.62 96 CYS A O 1
ATOM 786 N N . TYR A 1 97 ? 13.344 -2.576 2.619 1.00 82.00 97 TYR A N 1
ATOM 787 C CA . TYR A 1 97 ? 13.786 -3.312 3.804 1.00 82.00 97 TYR A CA 1
ATOM 788 C C . TYR A 1 97 ? 12.611 -3.850 4.642 1.00 82.00 97 TYR A C 1
ATOM 790 O O . TYR A 1 97 ? 12.673 -4.970 5.151 1.00 82.00 97 TYR A O 1
ATOM 798 N N . SER A 1 98 ? 11.511 -3.091 4.736 1.00 80.31 98 SER A N 1
ATOM 799 C CA . SER A 1 98 ? 10.304 -3.505 5.465 1.00 80.31 98 SER A CA 1
ATOM 800 C C . SER A 1 98 ? 9.680 -4.773 4.891 1.00 80.31 98 SER A C 1
ATOM 802 O O . SER A 1 98 ? 9.309 -5.652 5.653 1.00 80.31 98 SER A O 1
ATOM 804 N N . PHE A 1 99 ? 9.637 -4.937 3.566 1.00 80.94 99 PHE A N 1
ATOM 805 C CA . PHE A 1 99 ? 9.097 -6.153 2.952 1.00 80.94 99 PHE A CA 1
ATOM 806 C C . PHE A 1 99 ? 9.886 -7.399 3.372 1.00 80.94 99 PHE A C 1
ATOM 808 O O . PHE A 1 99 ? 9.305 -8.428 3.718 1.00 80.94 99 PHE A O 1
ATOM 815 N N . PHE A 1 100 ? 11.217 -7.305 3.394 1.00 80.19 100 PHE A N 1
ATOM 816 C CA . PHE A 1 100 ? 12.059 -8.416 3.828 1.00 80.19 100 PHE A CA 1
ATOM 817 C C . PHE A 1 100 ? 11.806 -8.790 5.297 1.00 80.19 100 PHE A C 1
ATOM 819 O O . PHE A 1 100 ? 11.714 -9.967 5.640 1.00 80.19 100 PHE A O 1
ATOM 826 N N . TYR A 1 101 ? 11.670 -7.799 6.174 1.00 78.94 101 TYR A N 1
ATOM 827 C CA . TYR A 1 101 ? 11.518 -8.061 7.601 1.00 78.94 101 TYR A CA 1
ATOM 828 C C . TYR A 1 101 ? 10.084 -8.457 7.992 1.00 78.94 101 TYR A C 1
ATOM 830 O O . TYR A 1 101 ? 9.884 -9.459 8.680 1.00 78.94 101 TYR A O 1
ATOM 838 N N . ASP A 1 102 ? 9.089 -7.712 7.523 1.00 77.38 102 ASP A N 1
ATOM 839 C CA . ASP A 1 102 ? 7.691 -7.867 7.927 1.00 77.38 102 ASP A CA 1
ATOM 840 C C . ASP A 1 102 ? 7.034 -9.039 7.168 1.00 77.38 102 ASP A C 1
ATOM 842 O O . ASP A 1 102 ? 6.377 -9.892 7.762 1.00 77.38 102 ASP A O 1
ATOM 846 N N . ILE A 1 103 ? 7.289 -9.179 5.863 1.00 78.56 103 ILE A N 1
ATOM 847 C CA . ILE A 1 103 ? 6.616 -10.195 5.033 1.00 78.56 103 ILE A CA 1
ATOM 848 C C . ILE A 1 103 ? 7.429 -11.486 4.951 1.00 78.56 103 ILE A C 1
ATOM 850 O O . ILE A 1 103 ? 6.910 -12.564 5.231 1.00 78.56 103 ILE A O 1
ATOM 854 N N . VAL A 1 104 ? 8.713 -11.408 4.583 1.00 79.00 104 VAL A N 1
ATOM 855 C CA . VAL A 1 104 ? 9.527 -12.621 4.371 1.00 79.00 104 VAL A CA 1
ATOM 856 C C . VAL A 1 104 ? 9.909 -13.276 5.698 1.00 79.00 104 VAL A C 1
ATOM 858 O O . VAL A 1 104 ? 9.827 -14.497 5.817 1.00 79.00 104 VAL A O 1
ATOM 861 N N . ASN A 1 105 ? 10.321 -12.484 6.691 1.00 75.38 105 ASN A N 1
ATOM 862 C CA . ASN A 1 105 ? 10.807 -13.018 7.962 1.00 75.38 105 ASN A CA 1
ATOM 863 C C . ASN A 1 105 ? 9.691 -13.235 9.001 1.00 75.38 105 ASN A C 1
ATOM 865 O O . ASN A 1 105 ? 9.716 -14.245 9.702 1.00 75.38 105 ASN A O 1
ATOM 869 N N . ARG A 1 106 ? 8.707 -12.328 9.104 1.00 77.06 106 ARG A N 1
ATOM 870 C CA . ARG A 1 106 ? 7.599 -12.450 10.076 1.00 77.06 106 ARG A CA 1
ATOM 871 C C . ARG A 1 106 ? 6.318 -13.066 9.511 1.00 77.06 106 ARG A C 1
AT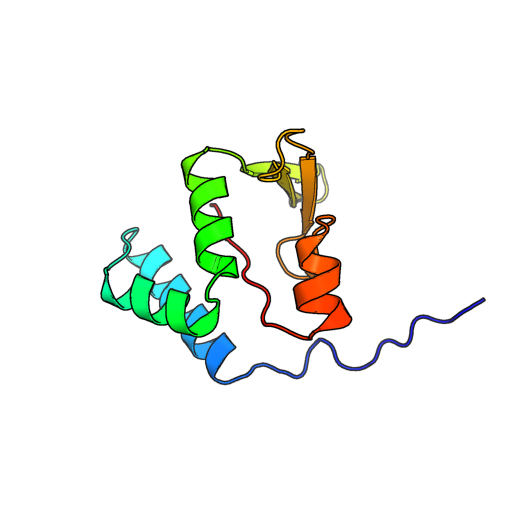OM 873 O O . ARG A 1 106 ? 5.479 -13.502 10.296 1.00 77.06 106 ARG A O 1
ATOM 880 N N . GLY A 1 107 ? 6.168 -13.149 8.188 1.00 73.06 107 GLY A N 1
ATOM 881 C CA . GLY A 1 107 ? 4.952 -13.675 7.563 1.00 73.06 107 GLY A CA 1
ATOM 882 C C . GLY A 1 107 ? 3.725 -12.783 7.769 1.00 73.06 107 GLY A C 1
ATOM 883 O O . GLY A 1 107 ? 2.605 -13.298 7.786 1.00 73.06 107 GLY A O 1
ATOM 884 N N . GLU A 1 108 ? 3.922 -11.476 7.971 1.00 76.50 108 GLU A N 1
ATOM 885 C CA . GLU A 1 108 ? 2.828 -10.506 8.056 1.00 76.50 108 GLU A CA 1
ATOM 886 C C . GLU A 1 108 ? 2.115 -10.348 6.702 1.00 76.50 108 GLU A C 1
ATOM 888 O O . GLU A 1 108 ? 2.611 -10.754 5.647 1.00 76.50 108 GLU A O 1
ATOM 893 N N . GLN A 1 109 ? 0.915 -9.766 6.734 1.00 67.12 109 GLN A N 1
ATOM 894 C CA . GLN A 1 109 ? 0.109 -9.541 5.536 1.00 67.12 109 GLN A CA 1
ATOM 895 C C . GLN A 1 109 ? 0.696 -8.409 4.689 1.00 67.12 109 GLN A C 1
ATOM 897 O O . GLN A 1 109 ? 1.014 -7.330 5.195 1.00 67.12 109 GLN A O 1
ATOM 902 N N . LEU A 1 110 ? 0.807 -8.646 3.380 1.00 70.81 110 LEU A N 1
ATOM 903 C CA . LEU A 1 110 ? 1.266 -7.644 2.426 1.00 70.81 110 LEU A CA 1
ATOM 904 C C . LEU A 1 110 ? 0.139 -6.646 2.140 1.00 70.81 110 LEU A C 1
ATOM 906 O O . LEU A 1 110 ? -0.902 -7.021 1.609 1.00 70.81 110 LEU A O 1
ATOM 910 N N . CYS A 1 111 ? 0.372 -5.368 2.434 1.00 64.75 111 CYS A N 1
ATOM 911 C CA . CYS A 1 111 ? -0.484 -4.285 1.962 1.00 64.75 111 CYS A CA 1
ATOM 912 C C . CYS A 1 111 ? 0.013 -3.828 0.585 1.00 64.75 111 CYS A C 1
ATOM 914 O O . CYS A 1 111 ? 1.107 -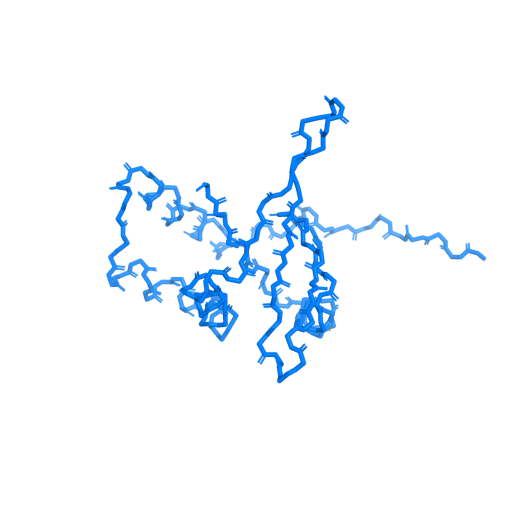3.271 0.471 1.00 64.75 111 CYS A O 1
ATOM 916 N N . VAL A 1 112 ? -0.778 -4.064 -0.460 1.00 62.38 112 VAL A N 1
ATOM 917 C CA . VAL A 1 112 ? -0.531 -3.526 -1.804 1.00 62.38 112 VAL A CA 1
ATOM 918 C C . VAL A 1 112 ? -1.428 -2.319 -2.008 1.00 62.38 112 VAL A C 1
ATOM 920 O O . VAL A 1 112 ? -2.648 -2.438 -2.012 1.00 62.38 112 VAL A O 1
ATOM 923 N N . VAL A 1 113 ? -0.824 -1.141 -2.148 1.00 55.78 113 VAL A N 1
ATOM 924 C CA . VAL A 1 113 ? -1.580 0.037 -2.567 1.00 55.78 113 VAL A CA 1
ATOM 925 C C . VAL A 1 113 ? -1.746 -0.053 -4.075 1.00 55.78 113 VAL A C 1
ATOM 927 O O . VAL A 1 113 ? -0.794 0.173 -4.826 1.00 55.78 113 VAL A O 1
ATOM 930 N N . SER A 1 114 ? -2.948 -0.399 -4.519 1.00 49.50 114 SER A N 1
ATOM 931 C CA . SER A 1 114 ? -3.345 -0.184 -5.905 1.00 49.50 114 SER A CA 1
ATOM 932 C C . SER A 1 114 ? -3.564 1.311 -6.102 1.00 49.50 114 SER A C 1
ATOM 934 O O . SER A 1 114 ? -4.593 1.854 -5.719 1.00 49.50 114 SER A O 1
ATOM 936 N N . ILE A 1 115 ? -2.562 1.990 -6.657 1.00 48.22 115 ILE A N 1
ATOM 937 C CA . ILE A 1 115 ? -2.704 3.365 -7.136 1.00 48.22 115 ILE A CA 1
ATOM 938 C C . ILE A 1 115 ? -3.047 3.259 -8.617 1.00 48.22 115 ILE A 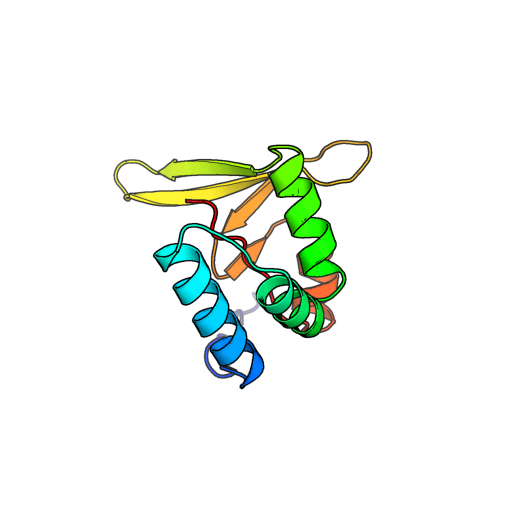C 1
ATOM 940 O O . ILE A 1 115 ? -2.196 2.835 -9.409 1.00 48.22 115 ILE A O 1
ATOM 944 N N . ASN A 1 116 ? -4.300 3.560 -8.954 1.00 39.41 116 ASN A N 1
ATOM 945 C CA . ASN A 1 116 ? -4.776 3.627 -10.334 1.00 39.41 116 ASN A CA 1
ATOM 946 C C . ASN A 1 116 ? -4.446 5.000 -10.933 1.00 39.41 116 ASN A C 1
ATOM 948 O O . ASN A 1 116 ? -4.715 6.008 -10.241 1.00 39.41 116 ASN A O 1
#

Radius of gyration: 15.28 Å; chains: 1; bounding box: 40×37×37 Å